Protein AF-A0A1E5VBI6-F1 (afdb_monomer_lite)

Structure (mmCIF, N/CA/C/O backbone):
data_AF-A0A1E5VBI6-F1
#
_entry.id   AF-A0A1E5VBI6-F1
#
loop_
_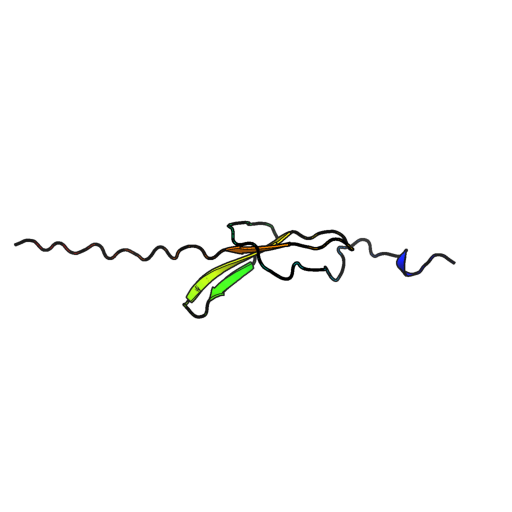atom_site.group_PDB
_atom_site.id
_atom_site.type_symbol
_atom_site.label_atom_id
_atom_site.label_alt_id
_atom_site.label_comp_id
_atom_site.label_asym_id
_atom_site.label_entity_id
_atom_site.label_seq_id
_atom_site.pdbx_PDB_ins_code
_atom_site.Cartn_x
_atom_site.Cartn_y
_atom_site.Cartn_z
_atom_site.occupancy
_atom_site.B_iso_or_equiv
_atom_site.auth_seq_id
_atom_site.auth_comp_id
_atom_site.auth_asym_id
_atom_site.auth_atom_id
_atom_site.pdbx_PDB_model_num
ATOM 1 N N . MET A 1 1 ? 30.884 1.930 -28.591 1.00 53.84 1 MET A N 1
ATOM 2 C CA . MET A 1 1 ? 30.459 2.798 -27.475 1.00 53.84 1 MET A CA 1
ATOM 3 C C . MET A 1 1 ? 29.513 1.982 -26.609 1.00 53.84 1 MET A C 1
ATOM 5 O O . MET A 1 1 ? 28.544 1.491 -27.176 1.00 53.84 1 MET A O 1
ATOM 9 N N . PRO A 1 2 ? 29.813 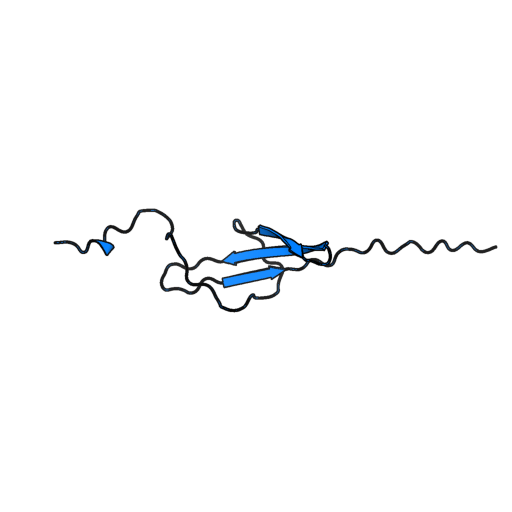1.726 -25.326 1.00 56.12 2 PRO A N 1
ATOM 10 C CA . PRO A 1 2 ? 28.853 1.094 -24.422 1.00 56.12 2 PRO A CA 1
ATOM 11 C C . PRO A 1 2 ? 27.625 1.999 -24.244 1.00 56.12 2 PRO A C 1
ATOM 13 O O . PRO A 1 2 ? 27.747 3.223 -24.302 1.00 56.12 2 PRO A O 1
ATOM 16 N N . ASP A 1 3 ? 26.451 1.391 -24.080 1.00 53.62 3 ASP A N 1
ATOM 17 C CA . ASP A 1 3 ? 25.193 2.105 -23.862 1.00 53.62 3 ASP A CA 1
ATOM 18 C C . ASP A 1 3 ? 25.257 2.876 -22.525 1.00 53.62 3 ASP A C 1
ATOM 20 O O . ASP A 1 3 ? 25.623 2.280 -21.507 1.00 53.62 3 ASP A O 1
ATOM 24 N N . PRO A 1 4 ? 24.946 4.185 -22.481 1.00 54.69 4 PRO A N 1
ATOM 25 C CA . PRO A 1 4 ? 25.014 4.968 -21.248 1.00 54.69 4 PRO A CA 1
ATOM 26 C C . PRO A 1 4 ? 24.014 4.502 -20.175 1.00 54.69 4 PRO A C 1
ATOM 28 O O . PRO A 1 4 ? 24.220 4.809 -19.004 1.00 54.69 4 PRO A O 1
ATOM 31 N N . ALA A 1 5 ? 22.979 3.729 -20.525 1.00 54.47 5 ALA A N 1
ATOM 32 C CA . ALA A 1 5 ? 22.092 3.075 -19.564 1.00 54.47 5 ALA A CA 1
ATOM 33 C C . ALA A 1 5 ? 22.728 1.831 -18.917 1.00 54.47 5 ALA A C 1
ATOM 35 O O . ALA A 1 5 ? 22.299 1.420 -17.841 1.00 54.47 5 ALA A O 1
ATOM 36 N N . ALA A 1 6 ? 23.771 1.252 -19.526 1.00 53.25 6 ALA A N 1
ATOM 37 C CA . ALA A 1 6 ? 24.537 0.145 -18.947 1.00 53.25 6 ALA A CA 1
ATOM 38 C C . ALA A 1 6 ? 25.543 0.607 -17.878 1.00 53.25 6 ALA A C 1
ATOM 40 O O . ALA A 1 6 ? 26.040 -0.216 -17.110 1.00 53.25 6 ALA A O 1
ATOM 41 N N . ALA A 1 7 ? 25.793 1.916 -17.758 1.00 52.53 7 ALA A N 1
ATOM 42 C CA . ALA A 1 7 ? 26.427 2.512 -16.583 1.00 52.53 7 ALA A CA 1
ATOM 43 C C . ALA A 1 7 ? 25.391 2.685 -15.454 1.00 52.53 7 ALA A C 1
ATOM 45 O O . ALA A 1 7 ? 25.225 3.765 -14.891 1.00 52.53 7 ALA A O 1
ATOM 46 N N . ALA A 1 8 ? 24.626 1.631 -15.169 1.00 56.81 8 ALA A N 1
ATOM 47 C CA . ALA A 1 8 ? 23.630 1.643 -14.115 1.00 56.81 8 ALA A CA 1
ATOM 48 C C . ALA A 1 8 ? 24.344 1.777 -12.763 1.00 56.81 8 ALA A C 1
ATOM 50 O O . ALA A 1 8 ? 25.180 0.951 -12.394 1.00 56.81 8 ALA A O 1
ATOM 51 N N . SER A 1 9 ? 24.034 2.862 -12.055 1.00 58.56 9 SER A N 1
ATOM 52 C CA . SER A 1 9 ? 24.476 3.151 -10.695 1.00 58.56 9 SER A CA 1
ATOM 53 C C . SER A 1 9 ? 24.428 1.904 -9.809 1.00 58.56 9 SER A C 1
ATOM 55 O O . SER A 1 9 ? 23.416 1.216 -9.757 1.00 58.56 9 SER A O 1
ATOM 57 N N . SER A 1 10 ? 25.493 1.663 -9.042 1.00 64.94 10 SER A N 1
ATOM 58 C CA . SER A 1 10 ? 25.616 0.580 -8.047 1.00 64.94 10 SER A CA 1
ATOM 59 C C . SER A 1 10 ? 24.679 0.742 -6.826 1.00 64.94 10 SER A C 1
ATOM 61 O O . SER A 1 10 ? 24.987 0.267 -5.733 1.00 64.94 10 SER A O 1
ATOM 63 N N . GLY A 1 11 ? 23.567 1.464 -6.974 1.00 67.38 11 GLY A N 1
ATOM 64 C CA . GLY A 1 11 ? 22.616 1.790 -5.918 1.00 67.38 11 GLY A CA 1
ATOM 65 C C . GLY A 1 11 ? 21.184 1.441 -6.324 1.00 67.38 11 GLY A C 1
ATOM 66 O O . GLY A 1 11 ? 20.915 1.237 -7.509 1.00 67.38 11 GLY A O 1
ATOM 67 N N . PRO A 1 12 ? 20.261 1.365 -5.351 1.00 70.56 12 PRO A N 1
ATOM 68 C CA . PRO A 1 12 ? 18.860 1.084 -5.627 1.00 70.56 12 PRO A CA 1
ATOM 69 C C . PRO A 1 12 ? 18.292 2.093 -6.636 1.00 70.56 12 PRO A C 1
ATOM 71 O O . PRO A 1 12 ? 18.717 3.256 -6.660 1.00 70.56 12 PRO A O 1
ATOM 74 N N . PRO A 1 13 ? 17.344 1.664 -7.484 1.00 78.38 13 PRO A N 1
ATOM 75 C CA . PRO A 1 13 ? 16.785 2.524 -8.512 1.00 78.38 13 PRO A CA 1
ATOM 76 C C . PRO A 1 13 ? 16.120 3.750 -7.875 1.00 78.38 13 PRO A C 1
ATOM 78 O O . PRO A 1 13 ? 15.485 3.664 -6.826 1.00 78.38 13 PRO A O 1
ATOM 81 N N . ALA A 1 14 ? 16.230 4.904 -8.537 1.00 85.38 14 ALA A N 1
ATOM 82 C CA . ALA A 1 14 ? 15.612 6.149 -8.071 1.00 85.38 14 ALA A CA 1
ATOM 83 C C . ALA A 1 14 ? 14.070 6.123 -8.128 1.00 85.38 14 ALA A C 1
ATOM 85 O O . ALA A 1 14 ? 13.413 7.037 -7.633 1.00 85.38 14 ALA A O 1
ATOM 86 N N . TRP A 1 15 ? 13.489 5.103 -8.762 1.00 86.56 15 TRP A N 1
ATOM 87 C CA . TRP A 1 15 ? 12.057 4.940 -8.960 1.00 86.56 15 TRP A CA 1
ATOM 88 C C . TRP A 1 15 ? 11.683 3.458 -8.956 1.00 86.56 15 TRP A C 1
ATOM 90 O O . TRP A 1 15 ? 12.498 2.593 -9.274 1.00 86.56 15 TRP A O 1
ATOM 100 N N . VAL A 1 16 ? 10.422 3.176 -8.640 1.00 90.94 16 VAL A N 1
ATOM 101 C CA . VAL A 1 16 ? 9.830 1.841 -8.749 1.00 90.94 16 VAL A CA 1
ATOM 102 C C . VAL A 1 16 ? 8.443 1.941 -9.365 1.00 90.94 16 VAL A C 1
ATOM 104 O O . VAL A 1 16 ? 7.744 2.941 -9.188 1.00 90.94 16 VAL A O 1
ATOM 107 N N . LEU A 1 17 ? 8.029 0.897 -10.077 1.00 93.38 17 LEU A N 1
ATOM 108 C CA . LEU A 1 17 ? 6.640 0.744 -10.494 1.00 93.38 17 LEU A CA 1
ATOM 109 C C . LEU A 1 17 ? 5.839 0.169 -9.322 1.00 93.38 17 LEU A C 1
ATOM 111 O O . LEU A 1 17 ? 6.264 -0.823 -8.742 1.00 93.38 17 LEU A O 1
ATOM 115 N N . LEU A 1 18 ? 4.699 0.765 -8.969 1.00 94.62 18 LEU A N 1
ATOM 116 C CA . LEU A 1 18 ? 3.902 0.369 -7.802 1.00 94.62 18 LEU A CA 1
ATOM 117 C C . LEU A 1 18 ? 2.546 -0.229 -8.214 1.00 94.62 18 LEU A C 1
ATOM 119 O O . LEU A 1 18 ? 1.891 0.300 -9.112 1.00 94.62 18 LEU A O 1
ATOM 123 N N . GLU A 1 19 ? 2.102 -1.299 -7.539 1.00 95.62 19 GLU A N 1
ATOM 124 C CA . GLU A 1 19 ? 0.732 -1.826 -7.665 1.00 95.62 19 GLU A CA 1
ATOM 125 C C . GLU A 1 19 ? -0.294 -0.704 -7.408 1.00 95.62 19 GLU A C 1
ATOM 127 O O . GLU A 1 19 ? -0.188 0.055 -6.445 1.00 95.62 19 GLU A O 1
ATOM 132 N N . SER A 1 20 ? -1.336 -0.612 -8.237 1.00 95.94 20 SER A N 1
ATOM 133 C CA . SER A 1 20 ? -2.336 0.462 -8.123 1.00 95.94 20 SER A CA 1
ATOM 134 C C . SER A 1 20 ? -3.187 0.382 -6.851 1.00 95.94 20 SER A C 1
ATOM 136 O O . SER A 1 20 ? -3.727 1.394 -6.410 1.00 95.94 20 SER A O 1
ATOM 138 N N . PHE A 1 21 ? -3.308 -0.806 -6.252 1.00 95.62 21 PHE A N 1
ATOM 139 C CA . PHE A 1 21 ? -4.131 -1.048 -5.070 1.00 95.62 21 PHE A CA 1
ATOM 140 C C . PHE A 1 21 ? -3.308 -1.655 -3.942 1.00 95.62 21 PHE A C 1
ATOM 142 O O . PHE A 1 21 ? -2.504 -2.558 -4.167 1.00 95.62 21 PHE A O 1
ATOM 149 N N . ALA A 1 22 ? -3.560 -1.187 -2.720 1.00 93.56 22 ALA A N 1
ATOM 150 C CA . ALA A 1 22 ? -2.966 -1.772 -1.531 1.00 93.56 22 ALA A CA 1
ATOM 151 C C . ALA A 1 22 ? -3.541 -3.156 -1.270 1.00 93.56 22 ALA A C 1
ATOM 153 O O . ALA A 1 22 ? -4.753 -3.377 -1.354 1.00 93.56 22 ALA A O 1
ATOM 154 N N . ARG A 1 23 ? -2.683 -4.052 -0.799 1.00 94.88 23 ARG A N 1
ATOM 155 C CA . ARG A 1 23 ? -3.128 -5.277 -0.140 1.00 94.88 23 ARG A CA 1
ATOM 156 C C . ARG A 1 23 ? -3.378 -4.983 1.334 1.00 94.88 23 ARG A C 1
ATOM 158 O O . ARG A 1 23 ? -2.553 -4.359 1.996 1.00 94.88 23 ARG A O 1
ATOM 165 N N . VAL A 1 24 ? -4.508 -5.430 1.870 1.00 93.38 24 VAL A N 1
ATOM 166 C CA . VAL A 1 24 ? -4.814 -5.235 3.293 1.00 93.38 24 VAL A CA 1
ATOM 167 C C . VAL A 1 24 ? -4.204 -6.376 4.104 1.00 93.38 24 VAL A C 1
ATOM 169 O O . VAL A 1 24 ? -4.529 -7.538 3.871 1.00 93.38 24 VAL A O 1
ATOM 172 N N . GLY A 1 25 ? -3.326 -6.058 5.055 1.00 90.75 25 GLY A N 1
ATOM 173 C CA . GLY A 1 25 ? -2.704 -7.056 5.930 1.00 90.75 25 GLY A CA 1
ATOM 174 C C . GLY A 1 25 ? -1.540 -6.505 6.749 1.00 90.75 25 GLY A C 1
ATOM 175 O O . GLY A 1 25 ? -0.908 -5.530 6.350 1.00 90.75 25 GLY A O 1
ATOM 176 N N . ASP A 1 26 ? -1.251 -7.133 7.893 1.00 90.12 26 ASP A N 1
ATOM 177 C CA . ASP A 1 26 ? -0.129 -6.756 8.764 1.00 90.12 26 ASP A CA 1
ATOM 178 C C . ASP A 1 26 ? 1.194 -7.278 8.185 1.00 90.12 26 ASP A C 1
ATOM 180 O O . ASP A 1 26 ? 1.632 -8.399 8.455 1.00 90.12 26 ASP A O 1
ATOM 184 N N . ARG A 1 27 ? 1.803 -6.473 7.310 1.00 90.19 27 ARG A N 1
ATOM 185 C CA . ARG A 1 27 ? 3.123 -6.727 6.725 1.00 90.19 27 ARG A CA 1
ATOM 186 C C . ARG A 1 27 ? 4.061 -5.625 7.191 1.00 90.19 27 ARG A C 1
ATOM 188 O O . ARG A 1 27 ? 3.870 -4.471 6.815 1.00 90.19 27 ARG A O 1
ATOM 195 N N . ARG A 1 28 ? 5.063 -5.968 7.999 1.00 92.25 28 ARG A N 1
ATOM 196 C CA . ARG A 1 28 ? 6.084 -5.025 8.474 1.00 92.25 28 ARG A CA 1
ATOM 197 C C . ARG A 1 28 ? 7.454 -5.407 7.940 1.00 92.25 28 ARG A C 1
ATOM 199 O O . ARG A 1 28 ? 7.808 -6.583 7.959 1.00 92.25 28 ARG A O 1
ATOM 206 N N . ASN A 1 29 ? 8.192 -4.417 7.465 1.00 91.94 29 ASN A N 1
ATOM 207 C CA . ASN A 1 29 ? 9.546 -4.540 6.945 1.00 91.94 29 ASN A CA 1
ATOM 208 C C . ASN A 1 29 ? 10.292 -3.203 7.147 1.00 91.94 29 ASN A C 1
ATOM 210 O O . ASN A 1 29 ? 9.781 -2.282 7.784 1.00 91.94 29 ASN A O 1
ATOM 214 N N . GLU A 1 30 ? 11.504 -3.088 6.613 1.00 93.31 30 GLU A N 1
ATOM 215 C CA . GLU A 1 30 ? 12.353 -1.894 6.758 1.00 93.31 30 GLU A CA 1
ATOM 216 C C . GLU A 1 30 ? 11.741 -0.619 6.149 1.00 93.31 30 GLU A C 1
ATOM 218 O O . GLU A 1 30 ? 12.113 0.488 6.524 1.00 93.31 30 GLU A O 1
ATOM 223 N N . THR A 1 31 ? 10.766 -0.760 5.248 1.00 92.81 31 THR A N 1
ATOM 224 C CA . THR A 1 31 ? 10.076 0.359 4.585 1.00 92.81 31 THR A CA 1
ATOM 225 C C . THR A 1 31 ? 8.780 0.773 5.288 1.00 92.81 31 THR A C 1
ATOM 227 O O . THR A 1 31 ? 8.063 1.645 4.796 1.00 92.81 31 THR A O 1
ATOM 230 N N . THR A 1 32 ? 8.434 0.138 6.414 1.00 95.56 32 THR A N 1
ATOM 231 C CA . THR A 1 32 ? 7.170 0.402 7.100 1.00 95.56 32 THR A CA 1
ATOM 232 C C . THR A 1 32 ? 7.111 1.832 7.631 1.00 95.56 32 THR A C 1
ATOM 234 O O . THR A 1 32 ? 7.812 2.201 8.571 1.00 95.56 32 THR A O 1
ATOM 237 N N . ALA A 1 33 ? 6.178 2.609 7.092 1.00 95.75 33 ALA A N 1
ATOM 238 C CA . ALA A 1 33 ? 5.776 3.906 7.605 1.00 95.75 33 ALA A CA 1
ATOM 239 C C . ALA A 1 33 ? 4.520 3.771 8.475 1.00 95.75 33 ALA A C 1
ATOM 241 O O . ALA A 1 33 ? 3.662 2.914 8.249 1.00 95.75 33 ALA A O 1
ATOM 242 N N . THR A 1 34 ? 4.381 4.647 9.469 1.00 95.44 34 THR A N 1
ATOM 243 C CA . THR A 1 34 ? 3.192 4.702 10.330 1.00 95.44 34 THR A CA 1
ATOM 244 C C . THR A 1 34 ? 2.613 6.107 10.353 1.00 95.44 34 THR A C 1
ATOM 246 O O . THR A 1 34 ? 3.333 7.091 10.200 1.00 95.44 34 THR A O 1
ATOM 249 N N . GLY A 1 35 ? 1.301 6.202 10.534 1.00 93.50 35 GLY A N 1
ATOM 250 C CA . GLY A 1 35 ? 0.595 7.471 10.591 1.00 93.50 35 GLY A CA 1
ATOM 251 C C . GLY A 1 35 ? -0.780 7.339 11.229 1.00 93.50 35 GLY A C 1
ATOM 252 O O . GLY A 1 35 ? -1.146 6.295 11.777 1.00 93.50 35 GLY A O 1
ATOM 253 N N . LEU A 1 36 ? -1.551 8.419 11.144 1.00 94.06 36 LEU A N 1
ATOM 254 C CA . LEU A 1 36 ? -2.930 8.468 11.608 1.00 94.06 36 LEU A CA 1
ATOM 255 C C . LEU A 1 36 ? -3.859 8.782 10.440 1.00 94.06 36 LEU A C 1
ATOM 257 O O . LEU A 1 36 ? -3.600 9.672 9.635 1.00 94.06 36 LEU A O 1
ATOM 261 N N . THR A 1 37 ? -4.972 8.063 10.383 1.00 90.25 37 THR A N 1
ATOM 262 C CA . THR A 1 37 ? -6.109 8.415 9.526 1.00 90.25 37 THR A CA 1
ATOM 263 C C . THR A 1 37 ? -6.791 9.692 10.032 1.00 90.25 37 THR A C 1
ATOM 265 O O . THR A 1 37 ? -6.589 10.107 11.176 1.00 90.25 37 THR A O 1
ATOM 268 N N . SER A 1 38 ? -7.681 10.279 9.227 1.00 90.50 38 SER A N 1
ATOM 269 C CA . SER A 1 38 ? -8.525 11.413 9.646 1.00 90.50 38 SER A CA 1
ATOM 270 C C . SER A 1 38 ? -9.350 11.115 10.907 1.00 90.50 38 SER A C 1
ATOM 272 O O . SER A 1 38 ? -9.574 11.998 11.731 1.00 90.50 38 SER A O 1
ATOM 274 N N . ALA A 1 39 ? -9.723 9.850 11.119 1.00 92.00 39 ALA A N 1
ATOM 275 C CA . ALA A 1 39 ? -10.400 9.369 12.323 1.00 92.00 39 ALA A CA 1
ATOM 276 C C . ALA A 1 39 ? -9.458 9.154 13.530 1.00 92.00 39 ALA A C 1
ATOM 278 O O . ALA A 1 39 ? -9.852 8.513 14.504 1.00 92.00 39 ALA A O 1
ATOM 279 N N . ARG A 1 40 ? -8.203 9.623 13.463 1.00 91.94 40 ARG A N 1
ATOM 280 C CA . ARG A 1 40 ? -7.136 9.396 14.457 1.00 91.94 40 ARG A CA 1
ATOM 281 C C . ARG A 1 40 ? -6.876 7.918 14.770 1.00 91.94 40 ARG A C 1
ATOM 283 O O . ARG A 1 40 ? -6.388 7.580 15.846 1.00 91.94 40 ARG A O 1
ATOM 290 N N . ARG A 1 41 ? -7.188 7.020 13.831 1.00 91.50 41 ARG A N 1
ATOM 291 C CA . ARG A 1 41 ? -6.852 5.592 13.942 1.00 91.50 41 ARG A CA 1
ATOM 292 C C . ARG A 1 41 ? -5.460 5.349 13.366 1.00 91.50 41 ARG A C 1
ATOM 294 O O . ARG A 1 41 ? -5.167 5.949 12.327 1.00 91.50 41 ARG A O 1
ATOM 301 N N . PRO A 1 42 ? -4.639 4.489 13.991 1.00 93.38 42 PRO A N 1
ATOM 302 C CA . PRO A 1 42 ? -3.335 4.140 13.449 1.00 93.38 42 PRO A CA 1
ATOM 303 C C . PRO A 1 42 ? -3.487 3.489 12.074 1.00 93.38 42 PRO A C 1
ATOM 305 O O . PRO A 1 42 ? -4.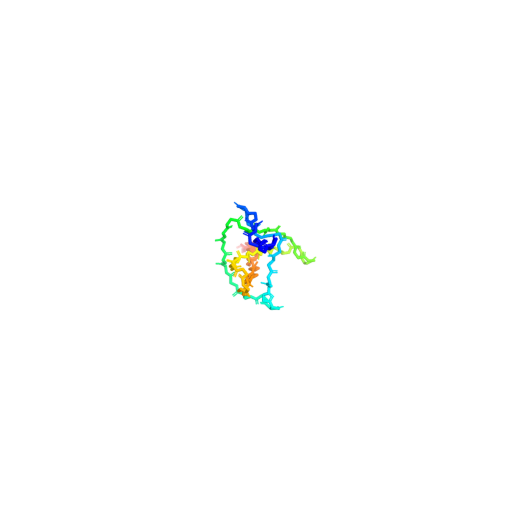404 2.700 11.845 1.00 93.38 42 PRO A O 1
ATOM 308 N N . VAL A 1 43 ? -2.569 3.824 11.175 1.00 94.31 43 VAL A N 1
ATOM 309 C CA . VAL A 1 43 ? -2.378 3.164 9.885 1.00 94.31 43 VAL A CA 1
ATOM 310 C C . VAL A 1 43 ? -0.891 2.896 9.696 1.00 94.31 43 VAL A C 1
ATOM 312 O O . VAL A 1 43 ? -0.045 3.687 10.114 1.00 94.31 43 VAL A O 1
ATOM 315 N N . GLN A 1 44 ? -0.575 1.756 9.104 1.00 95.88 44 GLN A N 1
ATOM 316 C CA . GLN A 1 44 ? 0.774 1.331 8.766 1.00 95.88 44 GLN A CA 1
ATOM 317 C C . GLN A 1 44 ? 0.792 0.997 7.280 1.00 95.88 44 GLN A C 1
ATOM 319 O O . GLN A 1 44 ? -0.134 0.351 6.785 1.00 95.88 44 GLN A O 1
ATOM 324 N N . VAL A 1 45 ? 1.822 1.455 6.580 1.00 96.19 45 VAL A N 1
ATOM 325 C CA . VAL A 1 45 ? 2.019 1.196 5.154 1.00 96.19 45 VAL A CA 1
ATOM 326 C C . VAL A 1 45 ? 3.419 0.645 4.950 1.00 96.19 45 VAL A C 1
ATOM 328 O O . VAL A 1 45 ? 4.367 1.203 5.491 1.00 96.19 45 VAL A O 1
ATOM 331 N N . SER A 1 46 ? 3.547 -0.423 4.170 1.00 96.56 46 SER A N 1
ATOM 332 C CA . SER A 1 46 ? 4.833 -1.064 3.872 1.00 96.56 46 SER A CA 1
ATOM 333 C C . SER A 1 46 ? 4.938 -1.384 2.389 1.00 96.56 46 SER A C 1
ATOM 335 O O . SER A 1 46 ? 3.925 -1.674 1.751 1.00 96.56 46 SER A O 1
ATOM 337 N N . PHE A 1 47 ? 6.159 -1.392 1.865 1.00 95.00 47 PHE A N 1
ATOM 338 C CA . PHE A 1 47 ? 6.469 -1.656 0.465 1.00 95.00 47 PHE A CA 1
ATOM 339 C C . PHE A 1 47 ? 7.369 -2.884 0.334 1.00 95.00 47 PHE A C 1
ATOM 341 O O . PHE A 1 47 ? 8.381 -2.999 1.020 1.00 95.00 47 PHE A O 1
ATOM 348 N N . ASP A 1 48 ? 7.014 -3.789 -0.572 1.00 94.12 48 ASP A N 1
ATOM 349 C CA . ASP A 1 48 ? 7.899 -4.860 -1.030 1.00 94.12 48 ASP A CA 1
ATOM 350 C C . ASP A 1 48 ? 8.386 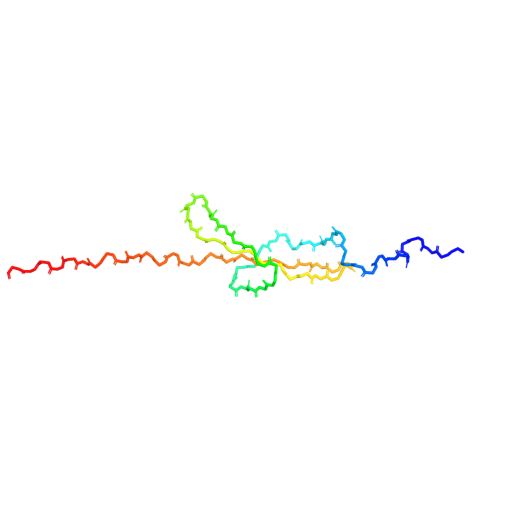-4.461 -2.431 1.00 94.12 48 ASP A C 1
ATOM 352 O O . ASP A 1 48 ? 7.624 -4.517 -3.405 1.00 94.12 48 ASP A O 1
ATOM 356 N N . LEU A 1 49 ? 9.632 -3.983 -2.508 1.00 92.38 49 LEU A N 1
ATOM 357 C CA . LEU A 1 49 ? 10.226 -3.453 -3.735 1.00 92.38 49 LEU A CA 1
ATOM 358 C C . LEU A 1 49 ? 10.672 -4.588 -4.660 1.00 92.38 49 LEU A C 1
ATOM 360 O O . LEU A 1 49 ? 11.284 -5.557 -4.216 1.00 92.38 49 LEU A O 1
ATOM 364 N N . ALA A 1 50 ? 10.362 -4.451 -5.946 1.00 91.12 50 ALA A N 1
ATOM 365 C CA . ALA A 1 50 ? 10.839 -5.334 -7.002 1.00 91.12 50 ALA A CA 1
ATOM 366 C C . ALA A 1 50 ? 11.843 -4.590 -7.887 1.00 91.12 50 ALA A C 1
ATOM 368 O O . ALA A 1 50 ? 11.678 -3.394 -8.139 1.00 91.12 50 ALA A O 1
ATOM 369 N N . ASP A 1 51 ? 12.846 -5.306 -8.395 1.00 87.06 51 ASP A N 1
ATOM 370 C CA . ASP A 1 51 ? 13.780 -4.745 -9.367 1.00 87.06 51 ASP A CA 1
ATOM 371 C C . ASP A 1 51 ? 13.038 -4.378 -10.663 1.00 87.06 51 ASP A C 1
ATOM 373 O O . ASP A 1 51 ? 12.276 -5.206 -11.184 1.00 87.06 51 ASP A O 1
ATOM 377 N N . PRO A 1 52 ? 13.234 -3.164 -11.214 1.00 83.25 52 PRO A N 1
ATOM 378 C CA . PRO A 1 52 ? 12.659 -2.788 -12.497 1.00 83.25 52 PRO A CA 1
ATOM 379 C C . PRO A 1 52 ? 13.031 -3.799 -13.596 1.00 83.25 52 PRO A C 1
ATOM 381 O O . PRO A 1 52 ? 14.187 -4.219 -13.673 1.00 83.25 52 PRO A O 1
ATOM 384 N N . PRO A 1 53 ? 12.081 -4.193 -14.466 1.00 85.31 53 PRO A N 1
ATOM 385 C CA . PRO A 1 53 ? 10.750 -3.607 -14.672 1.00 85.31 53 PRO A CA 1
ATOM 386 C C . PRO A 1 53 ? 9.630 -4.191 -13.783 1.00 85.31 53 PRO A C 1
ATOM 388 O O . PRO A 1 53 ? 8.452 -3.964 -14.057 1.00 85.31 53 PRO A O 1
ATOM 391 N N . GLY A 1 54 ? 9.963 -4.970 -12.751 1.00 89.50 54 GLY A N 1
ATOM 392 C CA . GLY A 1 54 ? 8.994 -5.590 -11.851 1.00 89.50 54 GLY A CA 1
ATOM 393 C C . GLY A 1 54 ? 8.084 -4.585 -11.134 1.00 89.50 54 GLY A C 1
ATOM 394 O O . GLY A 1 54 ? 8.468 -3.454 -10.836 1.00 89.50 54 GLY A O 1
ATOM 395 N N . VAL A 1 55 ? 6.856 -5.017 -10.836 1.00 93.94 55 VAL A N 1
ATOM 396 C CA . VAL A 1 55 ? 5.880 -4.221 -10.079 1.00 93.94 55 VAL A CA 1
ATOM 397 C C . VAL A 1 55 ? 6.087 -4.460 -8.583 1.00 93.94 55 VAL A C 1
ATOM 399 O O . VAL A 1 55 ? 5.930 -5.579 -8.091 1.00 93.94 55 VAL A O 1
ATOM 402 N N . SER A 1 56 ? 6.408 -3.394 -7.861 1.00 94.62 56 SER A N 1
ATOM 403 C CA . SER A 1 56 ? 6.496 -3.358 -6.404 1.00 94.62 56 SER A CA 1
ATOM 404 C C . SER A 1 56 ? 5.109 -3.394 -5.780 1.00 94.62 56 SER A C 1
ATOM 406 O O . SER A 1 56 ? 4.152 -2.818 -6.300 1.00 94.62 56 SER A O 1
ATOM 408 N N . ARG A 1 57 ? 4.996 -4.050 -4.631 1.00 96.06 57 ARG A N 1
ATOM 409 C CA . ARG A 1 57 ? 3.726 -4.217 -3.917 1.00 96.06 57 ARG A CA 1
ATOM 410 C C . ARG A 1 57 ? 3.690 -3.308 -2.710 1.00 96.06 57 ARG A C 1
ATOM 412 O O . ARG A 1 57 ? 4.729 -3.005 -2.128 1.00 96.06 57 ARG A O 1
ATOM 419 N N . TRP A 1 58 ? 2.490 -2.932 -2.291 1.00 96.31 58 TRP A N 1
ATOM 420 C CA . TRP A 1 58 ? 2.315 -2.224 -1.033 1.00 96.31 58 TRP A CA 1
ATOM 421 C C . TRP A 1 58 ? 1.158 -2.774 -0.224 1.00 96.31 58 TRP A C 1
ATOM 423 O O . TRP A 1 58 ? 0.172 -3.304 -0.745 1.00 96.31 58 TRP A O 1
ATOM 433 N N . PHE A 1 59 ? 1.322 -2.651 1.085 1.00 96.88 59 PHE A N 1
ATOM 434 C CA . PHE A 1 59 ? 0.418 -3.188 2.077 1.00 96.88 59 PHE A CA 1
ATOM 435 C C . PHE A 1 59 ? -0.068 -2.066 2.973 1.00 96.88 59 PHE A C 1
ATOM 437 O O . PHE A 1 59 ? 0.727 -1.238 3.412 1.00 96.88 59 PHE A O 1
ATOM 444 N N . ALA A 1 60 ? -1.364 -2.066 3.262 1.00 94.81 60 ALA A N 1
ATOM 445 C CA . ALA A 1 60 ? -1.978 -1.176 4.230 1.00 94.81 60 ALA A CA 1
ATOM 446 C C . ALA A 1 60 ? -2.528 -2.002 5.396 1.00 94.81 60 ALA A C 1
ATOM 448 O O . ALA A 1 60 ? -3.306 -2.941 5.214 1.00 94.81 60 ALA A O 1
ATOM 449 N N . HIS A 1 61 ? -2.151 -1.626 6.610 1.00 94.88 61 HIS A N 1
ATOM 450 C CA . HIS A 1 61 ? -2.659 -2.214 7.836 1.00 94.88 61 HIS A CA 1
ATOM 451 C C . HIS A 1 61 ? -3.247 -1.119 8.717 1.00 94.88 61 HIS A C 1
ATOM 453 O O . HIS A 1 61 ? -2.572 -0.153 9.062 1.00 94.88 61 HIS A O 1
ATOM 459 N N . CYS A 1 62 ? -4.503 -1.285 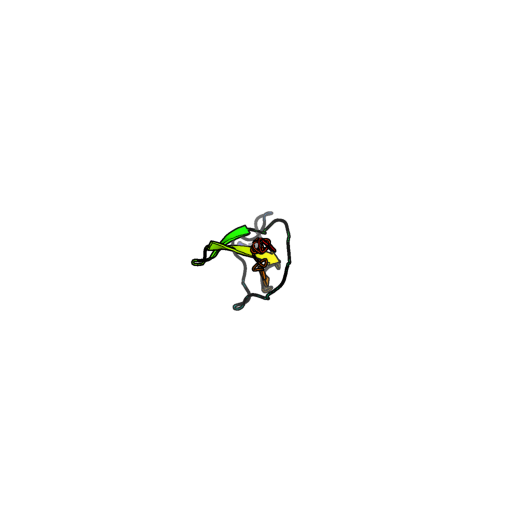9.117 1.00 91.50 62 CYS A N 1
ATOM 460 C CA . CYS A 1 62 ? -5.142 -0.439 10.116 1.00 91.50 62 CYS A CA 1
ATOM 461 C C . CYS A 1 62 ? -5.310 -1.275 11.386 1.00 91.50 62 CYS A C 1
ATOM 463 O O . CYS A 1 62 ? -6.293 -2.016 11.481 1.00 91.50 62 CYS A O 1
ATOM 465 N N . PRO A 1 63 ? -4.378 -1.197 12.358 1.00 87.31 63 PRO A N 1
ATOM 466 C CA . PRO A 1 63 ? -4.545 -1.900 13.614 1.00 87.31 63 PRO A CA 1
ATOM 467 C C . PRO A 1 63 ? -5.853 -1.457 14.261 1.00 87.31 63 PRO A C 1
ATOM 469 O O . PRO A 1 63 ? -6.143 -0.258 14.353 1.00 87.31 63 PRO A O 1
ATOM 472 N N . ALA A 1 64 ? -6.639 -2.415 14.747 1.00 77.50 64 ALA A N 1
ATOM 473 C CA . ALA A 1 64 ? -7.777 -2.077 15.579 1.00 77.50 64 ALA A CA 1
ATOM 474 C C . ALA A 1 64 ? -7.259 -1.279 16.782 1.00 77.50 64 ALA A C 1
ATOM 476 O O . ALA A 1 64 ? -6.487 -1.783 17.601 1.00 77.50 64 ALA A O 1
ATOM 477 N N . SER A 1 65 ? -7.677 -0.016 16.892 1.00 62.78 65 SER A N 1
ATOM 478 C CA . SER A 1 65 ? -7.495 0.742 18.120 1.00 62.78 65 SER A CA 1
ATOM 479 C C . SER A 1 65 ? -8.213 -0.054 19.195 1.00 62.78 65 SER A C 1
ATOM 481 O O . SER A 1 65 ? -9.436 -0.206 19.128 1.00 62.78 65 SER A O 1
ATOM 483 N N . ARG A 1 66 ? -7.468 -0.618 20.144 1.00 55.88 66 ARG A N 1
ATOM 484 C CA . ARG A 1 66 ?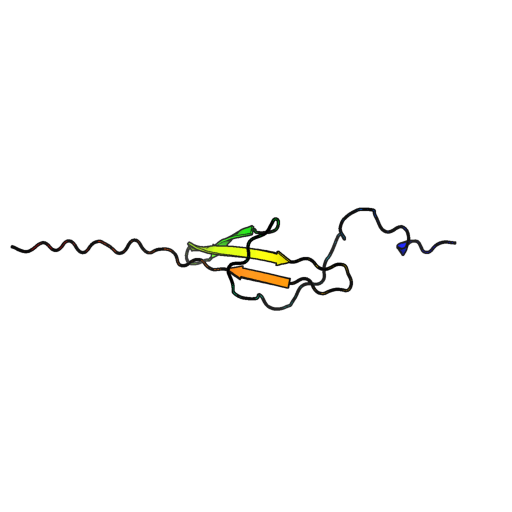 -8.047 -1.270 21.309 1.00 55.88 66 ARG A CA 1
ATOM 485 C C . ARG A 1 66 ? -8.794 -0.175 22.064 1.00 55.88 66 ARG A C 1
ATOM 487 O O . ARG A 1 66 ? -8.209 0.514 22.891 1.00 55.88 66 ARG A O 1
ATOM 494 N N . THR A 1 67 ? -10.065 0.045 21.721 1.00 51.19 67 THR A N 1
ATOM 495 C CA . THR A 1 67 ? -10.959 0.889 22.502 1.00 51.19 67 THR A CA 1
ATOM 496 C C . THR A 1 67 ? -10.836 0.346 23.907 1.00 51.19 67 THR A C 1
ATOM 498 O O . THR A 1 67 ? -11.083 -0.844 24.131 1.00 51.19 67 THR A O 1
ATOM 501 N N . ARG A 1 68 ? -10.354 1.177 24.837 1.00 56.31 68 ARG A N 1
ATOM 502 C CA . ARG A 1 68 ? -10.401 0.858 26.256 1.00 56.31 68 ARG A CA 1
ATOM 503 C C . ARG A 1 68 ? -11.885 0.672 26.535 1.00 56.31 68 ARG A C 1
ATOM 505 O O . ARG A 1 68 ? -12.620 1.649 26.622 1.00 56.31 68 ARG A O 1
ATOM 512 N N . ARG A 1 69 ? -12.342 -0.584 26.516 1.00 55.25 69 ARG A N 1
ATOM 513 C CA . ARG A 1 69 ? -13.695 -0.960 26.907 1.00 55.25 69 ARG A CA 1
ATOM 514 C C . ARG A 1 69 ? -13.812 -0.363 28.298 1.00 55.25 69 ARG A C 1
ATOM 516 O O . ARG A 1 69 ? -13.040 -0.758 29.172 1.00 55.25 69 ARG A O 1
ATOM 523 N N . GLY A 1 70 ? -14.629 0.679 28.449 1.00 48.06 70 GLY A N 1
ATOM 524 C CA . GLY A 1 70 ? -14.938 1.211 29.764 1.00 48.06 70 GLY A CA 1
ATOM 525 C C . GLY A 1 70 ? -15.336 0.007 30.594 1.00 48.06 70 GLY A C 1
ATOM 526 O O . GLY A 1 70 ? -16.246 -0.726 30.204 1.00 48.06 70 GLY A O 1
ATOM 527 N N . ALA A 1 71 ? -14.562 -0.282 31.638 1.00 54.91 71 ALA A N 1
ATOM 528 C CA . ALA A 1 71 ? -15.023 -1.193 32.658 1.00 54.91 71 ALA A CA 1
ATOM 529 C C . ALA A 1 71 ? -16.349 -0.593 33.112 1.00 54.91 71 ALA A C 1
ATOM 531 O O . ALA A 1 71 ? -16.378 0.539 33.593 1.00 54.91 71 ALA A O 1
ATOM 532 N N . ALA A 1 72 ? -17.444 -1.287 32.812 1.00 53.97 72 ALA A N 1
ATOM 533 C CA . ALA A 1 72 ? -18.732 -0.939 33.357 1.00 53.97 72 ALA A CA 1
ATOM 534 C C . ALA A 1 72 ? -18.542 -0.938 34.873 1.00 53.97 72 ALA A C 1
ATOM 536 O O . ALA A 1 72 ? -18.286 -1.994 35.457 1.00 53.97 72 ALA A O 1
ATOM 537 N N . SER A 1 73 ? -18.592 0.245 35.488 1.00 54.19 73 SER A N 1
ATOM 538 C CA . SER A 1 73 ? -18.847 0.364 36.915 1.00 54.19 73 SER A CA 1
ATOM 539 C C . SER A 1 73 ? -20.173 -0.338 37.146 1.00 54.19 73 SER A C 1
ATOM 541 O O . SER A 1 73 ? -21.236 0.212 36.873 1.00 54.19 73 SER A O 1
ATOM 543 N N . THR A 1 74 ? -20.101 -1.600 37.554 1.00 56.50 74 THR A N 1
ATOM 544 C CA . THR A 1 74 ? -21.246 -2.273 38.145 1.00 56.50 74 THR A CA 1
ATOM 545 C C . THR A 1 74 ? -21.243 -1.814 39.589 1.00 56.50 74 THR A C 1
ATOM 547 O O . THR A 1 74 ? -20.684 -2.473 40.457 1.00 56.50 74 THR A O 1
ATOM 550 N N . ASP A 1 75 ? -21.773 -0.614 39.802 1.00 52.75 75 ASP A N 1
ATOM 551 C CA . ASP A 1 75 ? -22.332 -0.257 41.093 1.00 52.75 75 ASP A CA 1
ATOM 552 C C . ASP A 1 75 ? -23.605 -1.099 41.232 1.00 52.75 75 ASP A C 1
ATOM 554 O O . ASP A 1 75 ? -24.537 -0.988 40.429 1.00 52.75 75 ASP A O 1
ATOM 558 N N . ARG A 1 76 ? -23.578 -2.059 42.154 1.00 47.66 76 ARG A N 1
ATOM 559 C CA . ARG A 1 76 ? -24.752 -2.822 42.581 1.00 47.66 76 ARG A CA 1
ATOM 560 C C . ARG A 1 76 ? -24.951 -2.496 44.068 1.00 47.66 76 ARG A C 1
ATOM 562 O O . ARG A 1 76 ? -23.940 -2.431 44.766 1.00 47.66 76 ARG A O 1
ATOM 569 N N . PRO A 1 77 ? -26.205 -2.270 44.502 1.00 58.94 77 PRO A N 1
ATOM 570 C CA . PRO A 1 77 ? -26.539 -1.666 45.790 1.00 58.94 77 PRO A CA 1
ATOM 571 C C . PRO A 1 77 ? -26.197 -2.556 46.985 1.00 58.94 77 PRO A C 1
ATOM 573 O O . PRO A 1 77 ? -26.133 -3.797 46.802 1.00 58.94 77 PRO A O 1
#

Secondary structure (DSSP, 8-state):
---TTSS--SS--S--EE-SSPEES----TT-EEEE-TTS-EEEEEEE---TTSEEEEEEE----------------

Sequence (77 aa):
MPDPAAAASSGPPAWVLLESFARVGDRRNETTATGLTSARRPVQVSFDLADPPGVSRWFAHCPASRTRRGAASTDRP

Radius of gyration: 21.5 Å; chains: 1; bounding box: 57×18×73 Å

Organism: NCBI:txid888268

pLDDT: mean 80.43, std 17.41, range [47.66, 96.88]

Foldseek 3Di:
DPDPVVPPDPDADPDAAEDPDAAEDPDDDPQKDWDADPVRFIKIKGWAGDHPPDYIHMHIYGPPPPPPPPPPPPPDD